Protein AF-W4L1J5-F1 (afdb_monomer)

Radius of gyration: 21.69 Å; Cα contacts (8 Å, |Δi|>4): 97; chains: 1; bounding box: 42×40×76 Å

Sequence (143 aa):
SGVDARVTHYIDAELSIGDYVLTGGEIPAMVLVDTVARMIPEVIGDAQSAEEDSLFRGLLQGPVYTRPVEFETLCVPDVLRSGNHAAVAKWRRQHALLTTWQRRPELLQAASLSVEDRAMVNEFERGEFPEVRAGSGTKGDGG

Nearest PDB structures (foldseek):
  8b1n-assembly1_A  TM=9.379E-01  e=1.992E-10  Calditerrivibrio nitroreducens DSM 19672
  5wyr-assembly1_B  TM=9.091E-01  e=1.749E-10  Pseudomonas aeruginosa UCBPP-PA14
  8byh-assembly1_A  TM=9.451E-01  e=1.238E-09  Calditerrivibrio nitroreducens DSM 19672
  8byh-assembly1_B  TM=9.322E-01  e=1.086E-09  Calditerrivibrio nitroreducens DSM 19672
  8b1n-assembly1_B  TM=9.356E-01  e=2.226E-09  Calditerrivibrio nitroreducens DSM 19672

Secondary structure (DSSP, 8-state):
----GGGGGG-S----SSSS--S-SHHHHHHHHHHHHTTSTTTSS-HHHHHTSGGGGTS-------S-SEETTEE--HHHHS--HHHHHHHHHHHHHHHHHHH-TTHHHHS---HHHHHHHHHHHTT----------------

InterPro domains:
  IPR002649 tRNA (guanine-N1-)-methyltransferase TrmD [PTHR46417] (2-126)
  IPR016009 tRNA methyltransferase TRMD/TRM10-type domain [PF01746] (2-109)
  IPR023148 tRNA (guanine-N(1)-)-methyltransferase, C-terminal domain superfamily [G3DSA:1.10.1270.20] (50-134)
  IPR029026 tRNA (guanine-N1-)-methyltransferase, N-terminal [G3DSA:3.40.1280.10] (1-49)
  IPR029028 Alpha/beta knot methyltransferases [SSF75217] (2-126)

Foldseek 3Di:
DDDDPVCCVVPPDDDDPDDDDDPDCPVVVVVVCVVVQVPDPPSDPDPVCVCPAQVNQLFAWFDDDDDDQDDPQAGDDVQVVVPPPVSVVVVRLLRRLVVCCVPPVVSVVVGPDDPVSVVSNVCVVVVNHPDPPRPGPPPDDDD

Organism: NCBI:txid1429439

Mean predicted aligned error: 8.55 Å

pLDDT: mean 84.53, std 16.72, range [34.41, 97.62]

Structure (mmCIF, N/CA/C/O backbone):
data_AF-W4L1J5-F1
#
_entry.id   AF-W4L1J5-F1
#
loop_
_atom_site.group_PDB
_atom_site.id
_atom_site.type_symbol
_atom_site.label_atom_id
_atom_site.label_alt_id
_atom_site.label_comp_id
_atom_site.label_asym_id
_atom_site.label_entity_id
_atom_site.label_seq_id
_atom_site.pdbx_PDB_ins_code
_atom_site.Cartn_x
_atom_site.Cartn_y
_atom_site.Cartn_z
_atom_site.occupancy
_atom_site.B_iso_or_equiv
_atom_site.auth_seq_id
_atom_site.auth_comp_id
_atom_site.auth_asym_id
_atom_site.auth_atom_id
_atom_site.pdbx_PDB_model_num
ATOM 1 N N . SER A 1 1 ? 17.113 9.548 -25.731 1.00 62.00 1 SER A N 1
ATOM 2 C CA . SER A 1 1 ? 17.908 8.344 -26.039 1.00 62.00 1 SER A CA 1
ATOM 3 C C . SER A 1 1 ? 16.995 7.149 -25.893 1.00 62.00 1 SER A C 1
ATOM 5 O O . SER A 1 1 ? 16.163 7.141 -24.999 1.00 62.00 1 SER A O 1
ATOM 7 N N . GLY A 1 2 ? 17.099 6.192 -26.803 1.00 75.44 2 GLY A N 1
ATOM 8 C CA . GLY A 1 2 ? 16.352 4.940 -26.770 1.00 75.44 2 GLY A CA 1
ATOM 9 C C . GLY A 1 2 ? 17.239 3.840 -27.329 1.00 75.44 2 GLY A C 1
ATOM 10 O O . GLY A 1 2 ? 18.306 4.127 -27.879 1.00 75.44 2 GLY A O 1
ATOM 11 N N . VAL A 1 3 ? 16.823 2.594 -27.163 1.00 84.50 3 VAL A N 1
ATOM 12 C CA . VAL A 1 3 ? 17.511 1.469 -27.793 1.00 84.50 3 VAL A CA 1
ATOM 13 C C . VAL A 1 3 ? 17.185 1.477 -29.290 1.00 84.50 3 VAL A C 1
ATOM 15 O O . VAL A 1 3 ? 16.112 1.918 -29.701 1.00 84.50 3 VAL A O 1
ATOM 18 N N . ASP A 1 4 ? 18.128 1.038 -30.120 1.00 92.38 4 ASP A N 1
ATOM 19 C CA . ASP A 1 4 ? 17.897 0.872 -31.554 1.00 92.38 4 ASP A CA 1
ATOM 20 C C . ASP A 1 4 ? 16.718 -0.083 -31.797 1.00 92.38 4 ASP A C 1
ATOM 22 O O . ASP A 1 4 ? 16.684 -1.183 -31.247 1.00 92.38 4 ASP A O 1
ATOM 26 N N . ALA A 1 5 ? 15.767 0.319 -32.643 1.00 90.81 5 ALA A N 1
ATOM 27 C CA . ALA A 1 5 ? 14.550 -0.450 -32.892 1.00 90.81 5 ALA A CA 1
ATOM 28 C C . ALA A 1 5 ? 14.812 -1.855 -33.466 1.00 90.81 5 ALA A C 1
ATOM 30 O O . ALA A 1 5 ? 13.961 -2.720 -33.348 1.00 90.81 5 ALA A O 1
ATOM 31 N N . ARG A 1 6 ? 15.983 -2.136 -34.049 1.00 93.38 6 ARG A N 1
ATOM 32 C CA . ARG A 1 6 ? 16.338 -3.494 -34.502 1.00 93.38 6 ARG A CA 1
ATOM 33 C C . ARG A 1 6 ? 16.593 -4.446 -33.336 1.00 93.38 6 ARG A C 1
ATOM 35 O O . ARG A 1 6 ? 16.485 -5.656 -33.510 1.00 93.38 6 ARG A O 1
ATOM 42 N N . VAL A 1 7 ? 16.936 -3.918 -32.161 1.00 90.38 7 VAL A N 1
ATOM 43 C CA . VAL A 1 7 ? 17.143 -4.723 -30.951 1.00 90.38 7 VAL A CA 1
ATOM 44 C C . VAL A 1 7 ? 15.820 -5.288 -30.439 1.00 90.38 7 VAL A C 1
ATOM 46 O O . VAL A 1 7 ? 15.834 -6.354 -29.834 1.00 90.38 7 VAL A O 1
ATOM 49 N N . THR A 1 8 ? 14.677 -4.654 -30.732 1.00 87.31 8 THR A N 1
ATOM 50 C CA . THR A 1 8 ? 13.364 -5.144 -30.273 1.00 87.31 8 THR A CA 1
ATOM 51 C C . THR A 1 8 ? 13.018 -6.519 -30.840 1.00 87.31 8 THR A C 1
ATOM 53 O O . THR A 1 8 ? 12.288 -7.266 -30.204 1.00 87.31 8 THR A O 1
ATOM 56 N N . HIS A 1 9 ? 13.621 -6.926 -31.964 1.00 92.38 9 HIS A N 1
ATOM 57 C CA . HIS A 1 9 ? 13.505 -8.293 -32.483 1.00 92.38 9 HIS A CA 1
ATOM 58 C C . HIS A 1 9 ? 14.076 -9.372 -31.548 1.00 92.38 9 HIS A C 1
ATOM 60 O O . HIS A 1 9 ? 13.770 -10.547 -31.731 1.00 92.38 9 HIS A O 1
ATOM 66 N N . TYR A 1 10 ? 14.905 -8.989 -30.574 1.00 94.25 10 TYR A N 1
ATOM 67 C CA . TYR A 1 10 ? 15.467 -9.873 -29.551 1.00 94.25 10 TYR A CA 1
ATOM 68 C C . TYR A 1 10 ? 14.798 -9.691 -28.178 1.00 94.25 10 TYR A C 1
ATOM 70 O O . TYR A 1 10 ? 15.271 -10.266 -27.202 1.00 94.25 10 TYR A O 1
ATOM 78 N N . ILE A 1 11 ? 13.754 -8.861 -28.080 1.00 92.38 11 ILE A N 1
ATOM 79 C CA . ILE A 1 11 ? 13.048 -8.561 -26.832 1.00 92.38 11 ILE A CA 1
ATOM 80 C C . ILE A 1 11 ? 11.716 -9.313 -26.824 1.00 92.38 11 ILE A C 1
ATOM 82 O O . ILE A 1 11 ? 10.885 -9.113 -27.705 1.00 92.38 11 ILE A O 1
ATOM 86 N N . ASP A 1 12 ? 11.496 -10.145 -25.805 1.00 96.12 12 ASP A N 1
ATOM 87 C CA . ASP A 1 12 ? 10.244 -10.898 -25.651 1.00 96.12 12 ASP A CA 1
ATOM 88 C C . ASP A 1 12 ? 9.091 -10.034 -25.116 1.00 96.12 12 ASP A C 1
ATOM 90 O O . ASP A 1 12 ? 7.927 -10.258 -25.450 1.00 96.12 12 ASP A O 1
ATOM 94 N N . ALA A 1 13 ? 9.403 -9.054 -24.262 1.00 93.88 13 ALA A N 1
ATOM 95 C CA . ALA A 1 13 ? 8.418 -8.182 -23.639 1.00 93.88 13 ALA A CA 1
ATOM 96 C C . ALA A 1 13 ? 8.990 -6.795 -23.330 1.00 93.88 13 ALA A C 1
ATOM 98 O O . ALA A 1 13 ? 10.133 -6.652 -22.894 1.00 93.88 13 ALA A O 1
ATOM 99 N N . GLU A 1 14 ? 8.143 -5.780 -23.483 1.00 92.88 14 GLU A N 1
ATOM 100 C CA . GLU A 1 14 ? 8.388 -4.421 -23.009 1.00 92.88 14 GLU A CA 1
ATOM 101 C C . GLU A 1 14 ? 7.482 -4.147 -21.806 1.00 92.88 14 GLU A C 1
ATOM 103 O O . GLU A 1 14 ? 6.289 -4.455 -21.827 1.00 92.88 14 GLU A O 1
ATOM 108 N N . LEU A 1 15 ? 8.049 -3.586 -20.739 1.00 94.31 15 LEU A N 1
ATOM 109 C CA . LEU A 1 15 ? 7.350 -3.351 -19.478 1.00 94.31 15 LEU A CA 1
ATOM 110 C C . LEU A 1 15 ? 7.468 -1.879 -19.085 1.00 94.31 15 LEU A C 1
ATOM 112 O O . LEU A 1 15 ? 8.563 -1.316 -19.076 1.00 94.31 15 LEU A O 1
ATOM 116 N N . SER A 1 16 ? 6.340 -1.279 -18.708 1.00 95.88 16 SER A N 1
ATOM 117 C CA . SER A 1 16 ? 6.297 0.021 -18.038 1.00 95.88 16 SER A CA 1
ATOM 118 C C . SER A 1 16 ? 5.935 -0.169 -16.567 1.00 95.88 16 SER A C 1
ATOM 120 O O . SER A 1 16 ? 5.073 -0.982 -16.238 1.00 95.88 16 SER A O 1
ATOM 122 N N . ILE A 1 17 ? 6.572 0.604 -15.687 1.00 96.50 17 ILE A N 1
ATOM 123 C CA . ILE A 1 17 ? 6.242 0.661 -14.253 1.00 96.50 17 ILE A CA 1
ATOM 124 C C . ILE A 1 17 ? 5.314 1.842 -13.904 1.00 96.50 17 ILE A C 1
ATOM 126 O O . ILE A 1 17 ? 5.023 2.077 -12.730 1.00 96.50 17 ILE A O 1
ATOM 130 N N . GLY A 1 18 ? 4.855 2.599 -14.908 1.00 96.38 18 GLY A N 1
ATOM 131 C CA . GLY A 1 18 ? 3.847 3.649 -14.758 1.00 96.38 18 GLY A CA 1
ATOM 132 C C . GLY A 1 18 ? 3.919 4.747 -15.822 1.00 96.38 18 GLY A C 1
ATOM 133 O O . GLY A 1 18 ? 4.834 4.791 -16.642 1.00 96.38 18 GLY A O 1
ATOM 134 N N . ASP A 1 19 ? 2.943 5.654 -15.786 1.00 96.44 19 ASP A N 1
ATOM 135 C CA . ASP A 1 19 ? 2.761 6.715 -16.785 1.00 96.44 19 ASP A CA 1
ATOM 136 C C . ASP A 1 19 ? 3.640 7.944 -16.490 1.00 96.44 19 ASP A C 1
ATOM 138 O O . ASP A 1 19 ? 3.162 9.033 -16.167 1.00 96.44 19 ASP A O 1
ATOM 142 N N . TYR A 1 20 ? 4.957 7.757 -16.555 1.00 96.50 20 TYR A N 1
ATOM 143 C CA . TYR A 1 20 ? 5.965 8.802 -16.361 1.00 96.50 20 TYR A CA 1
ATOM 144 C C . TYR A 1 20 ? 7.275 8.449 -17.080 1.00 96.50 20 TYR A C 1
ATOM 146 O O . TYR A 1 20 ? 7.498 7.312 -17.489 1.00 96.50 20 TYR A O 1
ATOM 154 N N . VAL A 1 21 ? 8.162 9.435 -17.244 1.00 95.44 21 VAL A N 1
ATOM 155 C CA . VAL A 1 21 ? 9.447 9.271 -17.946 1.00 95.44 21 VAL A CA 1
ATOM 156 C C . VAL A 1 21 ? 10.601 9.297 -16.948 1.00 95.44 21 VAL A C 1
ATOM 158 O O . VAL A 1 21 ? 10.687 10.204 -16.120 1.00 95.44 21 VAL A O 1
ATOM 161 N N . LEU A 1 22 ? 11.510 8.327 -17.056 1.00 95.56 22 LEU A N 1
ATOM 162 C CA . LEU A 1 22 ? 12.751 8.257 -16.281 1.00 95.56 22 LEU A CA 1
ATOM 163 C C . LEU A 1 22 ? 13.974 8.486 -17.174 1.00 95.56 22 LEU A C 1
ATOM 165 O O . LEU A 1 22 ? 13.904 8.398 -18.398 1.00 95.56 22 LEU A O 1
ATOM 169 N N . THR A 1 23 ? 15.118 8.769 -16.550 1.00 94.88 23 THR A N 1
ATOM 170 C CA . THR A 1 23 ? 16.390 9.000 -17.252 1.00 94.88 23 THR A CA 1
ATOM 171 C C . THR A 1 23 ? 17.003 7.728 -17.844 1.00 94.88 23 THR A C 1
ATOM 173 O O . THR A 1 23 ? 17.842 7.829 -18.737 1.00 94.88 23 THR A O 1
ATOM 176 N N . GLY A 1 24 ? 16.609 6.552 -17.348 1.00 94.69 24 GLY A N 1
ATOM 177 C CA . GLY A 1 24 ? 17.165 5.250 -17.716 1.00 94.69 24 GLY A CA 1
ATOM 178 C C . GLY A 1 24 ? 16.322 4.082 -17.192 1.00 94.69 24 GLY A C 1
ATOM 179 O O . GLY A 1 24 ? 15.325 4.285 -16.493 1.00 94.69 24 GLY A O 1
ATOM 180 N N . GLY A 1 25 ? 16.707 2.860 -17.570 1.00 94.00 25 GLY A N 1
ATOM 181 C CA . GLY A 1 25 ? 15.981 1.617 -17.267 1.00 94.00 25 GLY A CA 1
ATOM 182 C C . GLY A 1 25 ? 16.383 0.937 -15.954 1.00 94.00 25 GLY A C 1
ATOM 183 O O . GLY A 1 25 ? 15.775 -0.059 -15.571 1.00 94.00 25 GLY A O 1
ATOM 184 N N . GLU A 1 26 ? 17.375 1.467 -15.241 1.00 96.50 26 GLU A N 1
ATOM 185 C CA . GLU A 1 26 ? 17.947 0.852 -14.042 1.00 96.50 26 GLU A CA 1
ATOM 186 C C . GLU A 1 26 ? 16.941 0.805 -12.884 1.00 96.50 26 GLU A C 1
ATOM 188 O O . GLU A 1 26 ? 16.799 -0.224 -12.227 1.00 96.50 26 GLU A O 1
ATOM 193 N N . ILE A 1 27 ? 16.199 1.894 -12.651 1.00 97.62 27 ILE A N 1
ATOM 194 C CA . ILE A 1 27 ? 15.168 1.949 -11.601 1.00 97.62 27 ILE A CA 1
ATOM 195 C C . ILE A 1 27 ? 14.011 0.976 -11.906 1.00 97.62 27 ILE A C 1
ATOM 197 O O . ILE A 1 27 ? 13.708 0.163 -11.033 1.00 97.62 27 ILE A O 1
ATOM 201 N N . PRO A 1 28 ? 13.398 0.972 -13.112 1.00 96.69 28 PRO A N 1
ATOM 202 C CA . PRO A 1 28 ? 12.404 -0.037 -13.482 1.00 96.69 28 PRO A CA 1
ATOM 203 C C . PRO A 1 28 ? 12.889 -1.477 -13.328 1.00 96.69 28 PRO A C 1
ATOM 205 O O . PRO A 1 28 ? 12.150 -2.312 -12.808 1.00 96.69 28 PRO A O 1
ATOM 208 N N . ALA A 1 29 ? 14.134 -1.766 -13.718 1.00 96.69 29 ALA A N 1
ATOM 209 C CA . ALA A 1 29 ? 14.713 -3.094 -13.556 1.00 96.69 29 ALA A CA 1
ATOM 210 C C . ALA A 1 29 ? 14.822 -3.492 -12.075 1.00 96.69 29 ALA A C 1
ATOM 212 O O . ALA A 1 29 ? 14.443 -4.605 -11.718 1.00 96.69 29 ALA A O 1
ATOM 213 N N . MET A 1 30 ? 15.270 -2.588 -11.195 1.00 97.56 30 MET A N 1
ATOM 214 C CA . MET A 1 30 ? 15.327 -2.853 -9.751 1.00 97.56 30 MET A CA 1
ATOM 215 C C . MET A 1 30 ? 13.939 -3.061 -9.136 1.00 97.56 30 MET A C 1
ATOM 217 O O . MET A 1 30 ? 13.780 -3.959 -8.313 1.00 97.56 30 MET A O 1
ATOM 221 N N . VAL A 1 31 ? 12.933 -2.282 -9.551 1.00 97.00 31 VAL A N 1
ATOM 222 C CA . VAL A 1 31 ? 11.538 -2.468 -9.109 1.00 97.00 31 VAL A CA 1
ATOM 223 C C . VAL A 1 31 ? 11.031 -3.854 -9.511 1.00 97.00 31 VAL A C 1
ATOM 225 O O . VAL A 1 31 ? 10.470 -4.571 -8.682 1.00 97.00 31 VAL A O 1
ATOM 228 N N . LEU A 1 32 ? 11.270 -4.268 -10.759 1.00 95.75 32 LEU A N 1
ATOM 229 C CA . LEU A 1 32 ? 10.875 -5.591 -11.240 1.00 95.75 32 LEU A CA 1
ATOM 230 C C . LEU A 1 32 ? 11.584 -6.710 -10.464 1.00 95.75 32 LEU A C 1
ATOM 232 O O . LEU A 1 32 ? 10.941 -7.661 -10.033 1.00 95.75 32 LEU A O 1
ATOM 236 N N . VAL A 1 33 ? 12.895 -6.585 -10.242 1.00 95.44 33 VAL A N 1
ATOM 237 C CA . VAL A 1 33 ? 13.665 -7.572 -9.473 1.00 95.44 33 VAL A CA 1
ATOM 238 C C . VAL A 1 33 ? 13.159 -7.679 -8.033 1.00 95.44 33 VAL A C 1
ATOM 240 O O . VAL A 1 33 ? 12.929 -8.796 -7.585 1.00 95.44 33 VAL A O 1
ATOM 243 N N . ASP A 1 34 ? 12.940 -6.568 -7.320 1.00 92.38 34 ASP A N 1
ATOM 244 C CA . ASP A 1 34 ? 12.430 -6.591 -5.936 1.00 92.38 34 ASP A CA 1
ATOM 245 C C . ASP A 1 34 ? 11.046 -7.253 -5.861 1.00 92.38 34 ASP A C 1
ATOM 247 O O . ASP A 1 34 ? 10.834 -8.178 -5.080 1.00 92.38 34 ASP A O 1
ATOM 251 N N . THR A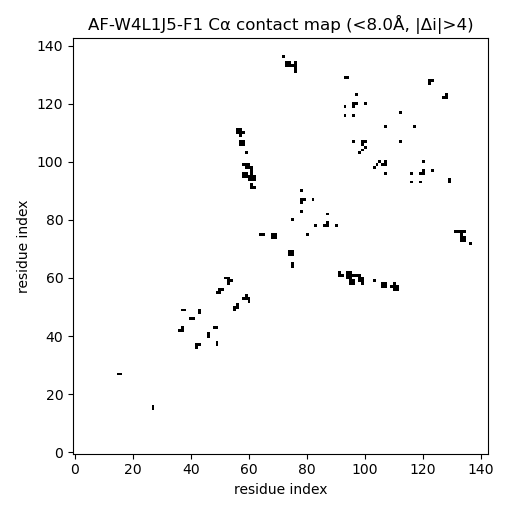 1 35 ? 10.122 -6.839 -6.731 1.00 90.00 35 THR A N 1
ATOM 252 C CA . THR A 1 35 ? 8.740 -7.349 -6.745 1.00 90.00 35 THR A CA 1
ATOM 253 C C . THR A 1 35 ? 8.646 -8.834 -7.093 1.00 90.00 35 THR A C 1
ATOM 255 O O . THR A 1 35 ? 7.858 -9.546 -6.474 1.00 90.00 35 THR A O 1
ATOM 258 N N . VAL A 1 36 ? 9.464 -9.328 -8.026 1.00 90.25 36 VAL A N 1
ATOM 259 C CA . VAL A 1 36 ? 9.498 -10.755 -8.391 1.00 90.25 36 VAL A CA 1
ATOM 260 C C . VAL A 1 36 ? 10.257 -11.582 -7.354 1.00 90.25 36 VAL A C 1
ATOM 262 O O . VAL A 1 36 ? 9.792 -12.658 -6.980 1.00 90.25 36 VAL A O 1
ATOM 265 N N . ALA A 1 37 ? 11.397 -11.099 -6.847 1.00 91.06 37 ALA A N 1
ATOM 266 C CA . ALA A 1 37 ? 12.192 -11.829 -5.855 1.00 91.06 37 ALA A CA 1
ATOM 267 C C . ALA A 1 37 ? 11.401 -12.091 -4.566 1.00 91.06 37 ALA A C 1
ATOM 269 O O . ALA A 1 37 ? 11.514 -13.164 -3.981 1.00 91.06 37 ALA A O 1
ATOM 270 N N . ARG A 1 38 ? 10.538 -11.149 -4.172 1.00 85.69 38 ARG A N 1
ATOM 271 C CA . ARG A 1 38 ? 9.587 -11.278 -3.058 1.00 85.69 38 ARG A CA 1
ATOM 272 C C . ARG A 1 38 ? 8.647 -12.481 -3.156 1.00 85.69 38 ARG A C 1
ATOM 274 O O . ARG A 1 38 ? 8.196 -12.976 -2.129 1.00 85.69 38 ARG A O 1
ATOM 281 N N . MET A 1 39 ? 8.343 -12.942 -4.368 1.00 82.25 39 MET A N 1
ATOM 282 C CA . MET A 1 39 ? 7.465 -14.094 -4.596 1.00 82.25 39 MET A CA 1
ATOM 283 C C . MET A 1 39 ? 8.191 -15.436 -4.443 1.00 82.25 39 MET A C 1
ATOM 285 O O . MET A 1 39 ? 7.552 -16.488 -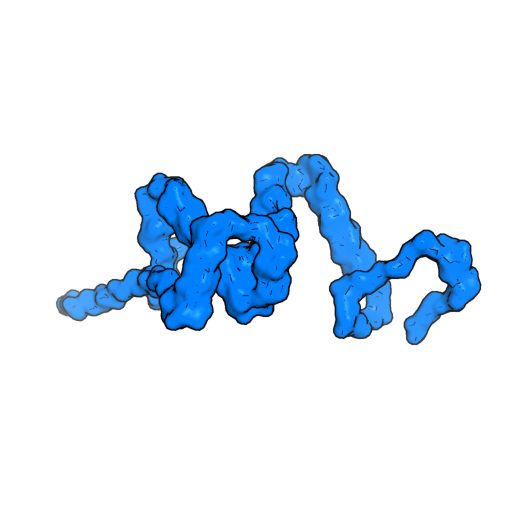4.468 1.00 82.25 39 MET A O 1
ATOM 289 N N . ILE A 1 40 ? 9.519 -15.424 -4.311 1.00 85.00 40 ILE A N 1
ATOM 290 C CA . ILE A 1 40 ? 10.314 -16.630 -4.101 1.00 85.00 40 ILE A CA 1
ATOM 291 C C . ILE A 1 40 ? 10.206 -17.016 -2.616 1.00 85.00 40 ILE A C 1
ATOM 293 O O . ILE A 1 40 ? 10.462 -16.170 -1.753 1.00 85.00 40 ILE A O 1
ATOM 297 N N . PRO A 1 41 ? 9.847 -18.275 -2.293 1.00 80.69 41 PRO A N 1
ATOM 298 C CA . PRO A 1 41 ? 9.805 -18.746 -0.913 1.00 80.69 41 PRO A CA 1
ATOM 299 C C . PRO A 1 41 ? 11.097 -18.422 -0.152 1.00 80.69 41 PRO A C 1
ATOM 301 O O . PRO A 1 41 ? 12.183 -18.477 -0.723 1.00 80.69 41 PRO A O 1
ATOM 304 N N . GLU A 1 42 ? 10.965 -18.101 1.137 1.00 79.94 42 GLU A N 1
ATOM 305 C CA . GLU A 1 42 ? 12.070 -17.797 2.068 1.00 79.94 42 GLU A CA 1
ATOM 306 C C . GLU A 1 42 ? 12.812 -16.466 1.836 1.00 79.94 42 GLU A C 1
ATOM 308 O O . GLU A 1 42 ? 13.595 -16.057 2.693 1.00 79.94 42 GLU A O 1
ATOM 313 N N . VAL A 1 43 ? 12.546 -15.736 0.744 1.00 83.06 43 VAL A N 1
ATOM 314 C CA . VAL A 1 43 ? 13.150 -14.406 0.518 1.00 83.06 43 VAL A CA 1
ATOM 315 C C . VAL A 1 43 ? 12.577 -13.359 1.472 1.00 83.06 43 VAL A C 1
ATOM 317 O O . VAL A 1 43 ? 13.308 -12.513 1.989 1.00 83.06 43 VAL A O 1
ATOM 320 N N . ILE A 1 44 ? 11.275 -13.432 1.747 1.00 72.06 44 ILE A N 1
ATOM 321 C CA . ILE A 1 44 ? 10.632 -12.665 2.813 1.00 72.06 44 ILE A CA 1
ATOM 322 C C . ILE A 1 44 ? 10.255 -13.665 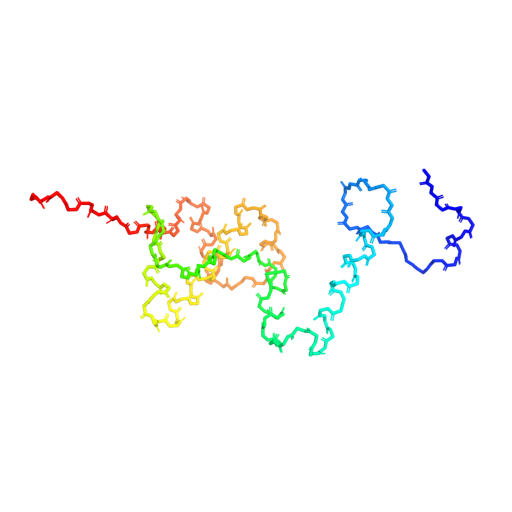3.898 1.00 72.06 44 ILE A C 1
ATOM 324 O O . ILE A 1 44 ? 9.511 -14.603 3.629 1.00 72.06 44 ILE A O 1
ATOM 328 N N . GLY A 1 45 ? 10.813 -13.491 5.099 1.00 66.81 45 GLY A N 1
ATOM 329 C CA . GLY A 1 45 ? 10.792 -14.517 6.145 1.00 66.81 45 GLY A CA 1
ATOM 330 C C . GLY A 1 45 ? 9.413 -15.128 6.413 1.00 66.81 45 GLY A C 1
ATOM 331 O O . GLY A 1 45 ? 9.250 -16.337 6.284 1.00 66.81 45 GLY A O 1
ATOM 332 N N . ASP A 1 46 ? 8.424 -14.312 6.782 1.00 60.16 46 ASP A N 1
ATOM 333 C CA . ASP A 1 46 ? 7.074 -14.803 7.066 1.00 60.16 46 ASP A CA 1
ATOM 334 C C . ASP A 1 46 ? 6.195 -14.765 5.809 1.00 60.16 46 ASP A C 1
ATOM 336 O O . ASP A 1 46 ? 5.800 -13.695 5.342 1.00 60.16 46 ASP A O 1
ATOM 340 N N . ALA A 1 47 ? 5.861 -15.945 5.284 1.00 54.28 47 ALA A N 1
ATOM 341 C CA . ALA A 1 47 ? 4.994 -16.112 4.119 1.00 54.28 47 ALA A CA 1
ATOM 342 C C . ALA A 1 47 ? 3.612 -15.451 4.299 1.00 54.28 47 ALA A C 1
ATOM 344 O O . ALA A 1 47 ? 3.030 -14.989 3.317 1.00 54.28 47 ALA A O 1
ATOM 345 N N . GLN A 1 48 ? 3.111 -15.321 5.538 1.00 53.56 48 GLN A N 1
ATOM 346 C CA . GLN A 1 48 ? 1.845 -14.624 5.800 1.00 53.56 48 GLN A CA 1
ATOM 347 C C . GLN A 1 48 ? 1.928 -13.128 5.477 1.00 53.56 48 GLN A C 1
ATOM 349 O O . GLN A 1 48 ? 0.947 -12.546 5.021 1.00 53.56 48 GLN A O 1
ATOM 354 N N . SER A 1 49 ? 3.104 -12.509 5.621 1.00 56.75 49 SER A N 1
ATOM 355 C CA . SER A 1 49 ? 3.293 -11.085 5.318 1.00 56.75 49 SER A CA 1
ATOM 356 C C . SER A 1 49 ? 3.153 -10.770 3.824 1.00 56.75 49 SER A C 1
ATOM 358 O O . SER A 1 49 ? 2.745 -9.666 3.476 1.00 56.75 49 SER A O 1
ATOM 360 N N . ALA A 1 50 ? 3.457 -11.728 2.941 1.00 53.81 50 ALA A N 1
ATOM 361 C CA . ALA A 1 50 ? 3.293 -11.564 1.495 1.00 53.81 50 ALA A CA 1
ATOM 362 C C . ALA A 1 50 ? 1.823 -11.718 1.046 1.00 53.81 50 ALA A C 1
ATOM 364 O O . ALA A 1 50 ? 1.371 -11.003 0.155 1.00 53.81 50 ALA A O 1
ATOM 365 N N . GLU A 1 51 ? 1.054 -12.611 1.683 1.00 54.47 51 GLU A N 1
ATOM 366 C CA . GLU A 1 51 ? -0.374 -12.842 1.380 1.00 54.47 51 GLU A CA 1
ATOM 367 C C . GLU A 1 51 ? -1.324 -11.819 2.034 1.00 54.47 51 GLU A C 1
ATOM 369 O O . GLU A 1 51 ? -2.477 -11.640 1.612 1.00 54.47 51 GLU A O 1
ATOM 374 N N . GLU A 1 52 ? -0.867 -11.157 3.097 1.00 55.00 52 GLU A N 1
ATO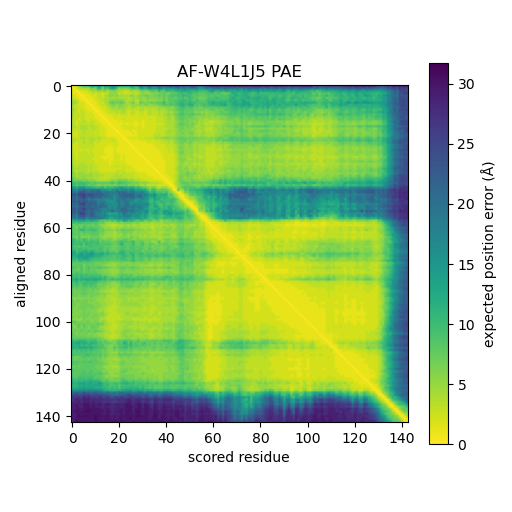M 375 C CA . GLU A 1 52 ? -1.554 -10.031 3.736 1.00 55.00 52 GLU A CA 1
ATOM 376 C C . GLU A 1 52 ? -1.211 -8.679 3.096 1.00 55.00 52 GLU A C 1
ATOM 378 O O . GLU A 1 52 ? -1.782 -7.656 3.489 1.00 55.00 52 GLU A O 1
ATOM 383 N N . ASP A 1 53 ? -0.326 -8.662 2.094 1.00 60.84 53 ASP A N 1
ATOM 384 C CA . ASP A 1 53 ? 0.073 -7.431 1.433 1.00 60.84 53 ASP A CA 1
ATOM 385 C C . ASP A 1 53 ? -1.101 -6.833 0.642 1.00 60.84 53 ASP A C 1
ATOM 387 O O . ASP A 1 53 ? -1.861 -7.512 -0.056 1.00 60.84 53 ASP A O 1
ATOM 391 N N . SER A 1 54 ? -1.273 -5.526 0.797 1.00 56.62 54 SER A N 1
ATOM 392 C CA . SER A 1 54 ? -2.476 -4.777 0.417 1.00 56.62 54 SER A CA 1
ATOM 393 C C . SER A 1 54 ? -2.970 -5.048 -1.013 1.00 56.62 54 SER A C 1
ATOM 395 O O . SER A 1 54 ? -4.150 -5.313 -1.263 1.00 56.62 54 SER A O 1
ATOM 397 N N . LEU A 1 55 ? -2.057 -5.094 -1.978 1.00 60.16 55 LEU A N 1
ATOM 398 C CA . LEU A 1 55 ? -2.419 -5.305 -3.379 1.00 60.16 55 LEU A CA 1
ATOM 399 C C . LEU A 1 55 ? -2.799 -6.755 -3.707 1.00 60.16 55 LEU A C 1
ATOM 401 O O . LEU A 1 55 ? -3.530 -6.972 -4.671 1.00 60.16 55 LEU A O 1
ATOM 405 N N . PHE A 1 56 ? -2.404 -7.734 -2.888 1.00 59.75 56 PHE A N 1
ATOM 406 C CA . PHE A 1 56 ? -2.738 -9.144 -3.108 1.00 59.75 56 PHE A CA 1
ATOM 407 C C . PHE A 1 56 ? -4.235 -9.426 -2.906 1.00 59.75 56 PHE A C 1
ATOM 409 O O . PHE A 1 56 ? -4.803 -10.320 -3.529 1.00 59.75 56 PHE A O 1
ATOM 416 N N . ARG A 1 57 ? -4.906 -8.622 -2.067 1.00 65.00 57 ARG A N 1
ATOM 417 C CA . ARG A 1 57 ? -6.353 -8.721 -1.790 1.00 65.00 57 ARG A CA 1
ATOM 418 C C . ARG A 1 57 ? -7.188 -7.622 -2.451 1.00 65.00 57 ARG A C 1
ATOM 420 O O . ARG A 1 57 ? -8.383 -7.518 -2.171 1.00 65.00 57 ARG A O 1
ATOM 427 N N . GLY A 1 58 ? -6.569 -6.801 -3.300 1.00 84.12 58 GLY A N 1
ATOM 428 C CA . GLY A 1 58 ? -7.235 -5.714 -4.020 1.00 84.12 58 GLY A CA 1
ATOM 429 C C . GLY A 1 58 ? -7.687 -4.540 -3.144 1.00 84.12 58 GLY A C 1
ATOM 430 O O . GLY A 1 58 ? -8.519 -3.759 -3.590 1.00 84.12 58 GLY A O 1
ATOM 431 N N . LEU A 1 59 ? -7.173 -4.399 -1.916 1.00 90.31 59 LEU A N 1
ATOM 432 C CA . LEU A 1 59 ? -7.514 -3.300 -1.004 1.00 90.31 59 LEU A CA 1
ATOM 433 C C . LEU A 1 59 ? -6.252 -2.659 -0.434 1.00 90.31 59 LEU A C 1
ATOM 435 O O . LEU A 1 59 ? -5.352 -3.345 0.029 1.00 90.31 59 LEU A O 1
ATOM 439 N N . LEU A 1 60 ? -6.212 -1.335 -0.356 1.00 91.44 60 LEU A N 1
ATOM 440 C CA . LEU A 1 60 ? -5.126 -0.644 0.332 1.00 91.44 60 LEU A CA 1
ATOM 441 C C . LEU A 1 60 ? -5.073 -1.027 1.817 1.00 91.44 60 LEU A C 1
ATOM 443 O O . LEU A 1 60 ? -6.106 -1.216 2.463 1.00 91.44 60 LEU A O 1
ATOM 447 N N . GLN A 1 61 ? -3.862 -1.092 2.373 1.00 88.38 61 GLN A N 1
ATOM 448 C CA . GLN A 1 61 ? -3.682 -1.314 3.803 1.00 88.38 61 GLN A CA 1
ATOM 449 C C . GLN A 1 61 ? -4.278 -0.142 4.590 1.00 88.38 61 GLN A C 1
ATOM 451 O O . GLN A 1 61 ? -4.118 1.023 4.219 1.00 88.38 61 GLN A O 1
ATOM 456 N N . GLY A 1 62 ? -4.956 -0.458 5.695 1.00 88.38 62 GLY A N 1
ATOM 457 C CA . GLY A 1 62 ? -5.357 0.542 6.681 1.00 88.38 62 GLY A CA 1
ATOM 458 C C . GLY A 1 62 ? -4.160 1.102 7.472 1.00 88.38 62 GLY A C 1
ATOM 459 O O . GLY A 1 62 ? -3.016 0.699 7.254 1.00 88.38 62 GLY A O 1
ATOM 460 N N . PRO A 1 63 ? -4.404 2.016 8.425 1.00 91.12 63 PRO A N 1
ATOM 461 C CA . PRO A 1 63 ? -3.344 2.595 9.232 1.00 91.12 63 PRO A CA 1
ATOM 462 C C . PRO A 1 63 ? -2.704 1.552 10.156 1.00 91.12 63 PRO A C 1
ATOM 464 O O . PRO A 1 63 ? -3.382 0.708 10.748 1.00 91.12 63 PRO A O 1
ATOM 467 N N . VAL A 1 64 ? -1.382 1.647 10.290 1.00 91.06 64 VAL A N 1
ATOM 468 C CA . VAL A 1 64 ? -0.558 0.789 11.145 1.00 91.06 64 VAL A CA 1
ATOM 469 C C . VAL A 1 64 ? -0.007 1.623 12.294 1.00 91.06 64 VAL A C 1
ATOM 471 O O . VAL A 1 64 ? 0.443 2.749 12.098 1.00 91.06 64 VAL A O 1
ATOM 474 N N . TYR A 1 65 ? -0.036 1.051 13.494 1.00 91.75 65 TYR A N 1
ATOM 475 C CA . TYR A 1 65 ? 0.427 1.691 14.718 1.00 91.75 65 TYR A CA 1
ATOM 476 C C . TYR A 1 65 ? 1.527 0.852 15.362 1.00 91.75 65 TYR A C 1
ATOM 478 O O . TYR A 1 65 ? 1.495 -0.378 15.318 1.00 91.75 65 TYR A O 1
ATOM 486 N N . THR A 1 66 ? 2.487 1.525 15.988 1.00 92.56 66 THR A N 1
ATOM 487 C CA . THR A 1 66 ? 3.571 0.905 16.756 1.00 92.56 66 THR A CA 1
ATOM 488 C C . THR A 1 66 ? 3.781 1.670 18.060 1.00 92.56 66 THR A C 1
ATOM 490 O O . THR A 1 66 ? 3.093 2.651 18.327 1.00 92.56 66 THR A O 1
ATOM 493 N N . ARG A 1 67 ? 4.700 1.201 18.905 1.00 92.19 67 ARG A N 1
ATOM 494 C CA . ARG A 1 67 ? 5.055 1.878 20.158 1.00 92.19 67 ARG A CA 1
ATOM 495 C C . ARG A 1 67 ? 5.750 3.223 19.871 1.00 92.19 67 ARG A C 1
ATOM 497 O O . ARG A 1 67 ? 6.532 3.277 18.922 1.00 92.19 67 ARG A O 1
ATOM 504 N N . PRO A 1 68 ? 5.572 4.250 20.726 1.00 94.44 68 PRO A N 1
ATOM 505 C CA . PRO A 1 68 ? 4.771 4.276 21.958 1.00 94.44 68 PRO A CA 1
ATOM 506 C C . PRO A 1 68 ? 3.259 4.410 21.704 1.00 94.44 68 PRO A C 1
ATOM 508 O O . PRO A 1 68 ? 2.825 4.777 20.623 1.00 94.44 68 PRO A O 1
ATOM 511 N N . VAL A 1 69 ? 2.452 4.086 22.719 1.00 92.56 69 VAL A N 1
ATOM 512 C CA . VAL A 1 69 ? 0.976 4.133 22.647 1.00 92.56 69 VAL A CA 1
ATOM 513 C C . VAL A 1 69 ? 0.437 5.556 22.483 1.00 92.56 69 VAL A C 1
ATOM 515 O O . VAL A 1 69 ? -0.571 5.756 21.809 1.00 92.56 69 VAL A O 1
ATOM 518 N N . GLU A 1 70 ? 1.097 6.519 23.114 1.00 94.31 70 GLU A N 1
ATOM 519 C CA . GLU A 1 70 ? 0.794 7.940 23.004 1.00 94.31 70 GLU A CA 1
ATOM 520 C C . GLU A 1 70 ? 2.021 8.620 22.409 1.00 94.31 70 GLU A C 1
ATOM 522 O O . GLU A 1 70 ? 3.147 8.416 22.876 1.00 94.31 70 GLU A O 1
ATOM 527 N N . PHE A 1 71 ? 1.803 9.390 21.353 1.00 92.50 71 PHE A N 1
ATOM 528 C CA . PHE A 1 71 ? 2.826 10.175 20.688 1.00 92.50 71 PHE A CA 1
ATOM 529 C C . PHE A 1 71 ? 2.260 11.571 20.432 1.00 92.50 71 PHE A C 1
ATOM 531 O O . PHE A 1 71 ? 1.343 11.743 19.632 1.00 92.50 71 PHE A O 1
ATOM 538 N N . GLU A 1 72 ? 2.787 12.564 21.151 1.00 92.44 72 GLU A N 1
ATOM 539 C CA . GLU A 1 72 ? 2.259 13.934 21.177 1.00 92.44 72 GLU A CA 1
ATOM 540 C C . GLU A 1 72 ? 0.771 13.982 21.573 1.00 92.44 72 GLU A C 1
ATOM 542 O O . GLU A 1 72 ? 0.427 13.658 22.707 1.00 92.44 72 GLU A O 1
ATOM 547 N N . THR A 1 73 ? -0.111 14.404 20.665 1.00 90.56 73 THR A N 1
ATOM 548 C CA . THR A 1 73 ? -1.569 14.455 20.860 1.00 90.56 73 THR A CA 1
ATOM 549 C C . THR A 1 73 ? -2.293 13.267 20.218 1.00 90.56 73 THR A C 1
ATOM 551 O O . THR A 1 73 ? -3.524 13.250 20.166 1.00 90.56 73 THR A O 1
ATOM 554 N N . LEU A 1 74 ? -1.545 12.283 19.707 1.00 90.75 74 LEU A N 1
ATOM 555 C CA . LEU A 1 74 ? -2.067 11.112 19.009 1.00 90.75 74 LEU A CA 1
ATOM 556 C C . LEU A 1 74 ? -1.968 9.866 19.891 1.00 90.75 74 LEU A C 1
ATOM 558 O O . LEU A 1 74 ? -0.929 9.587 20.489 1.00 90.75 74 LEU A O 1
ATOM 562 N N . CYS A 1 75 ? -3.038 9.073 19.906 1.00 90.75 75 CYS A N 1
ATOM 563 C CA . CYS A 1 75 ? -3.115 7.824 20.659 1.00 90.75 75 CYS A CA 1
ATOM 564 C C . CYS A 1 75 ? -3.431 6.650 19.733 1.00 90.75 75 CYS A C 1
ATOM 566 O O . CYS A 1 75 ? -4.235 6.772 18.804 1.00 90.75 75 CYS A O 1
ATOM 568 N N . VAL A 1 76 ? -2.837 5.491 20.018 1.00 93.44 76 VAL A N 1
ATOM 569 C CA . VAL A 1 76 ? -3.212 4.228 19.373 1.00 93.44 76 VAL A CA 1
ATOM 570 C C . VAL A 1 76 ? -4.668 3.891 19.733 1.00 93.44 76 VAL A C 1
ATOM 572 O O . VAL A 1 76 ? -4.979 3.851 20.926 1.00 93.44 76 VAL A O 1
ATOM 575 N N . PRO A 1 77 ? -5.541 3.595 18.747 1.00 93.50 77 PRO A N 1
ATOM 576 C CA . PRO A 1 77 ? -6.934 3.228 18.994 1.00 93.50 77 PRO A CA 1
ATOM 577 C C . PRO A 1 77 ? -7.092 2.113 20.036 1.00 93.50 77 PRO A C 1
ATOM 579 O O . PRO A 1 77 ? -6.432 1.075 19.949 1.00 93.50 77 PRO A O 1
ATOM 582 N N . ASP A 1 78 ? -8.024 2.282 20.977 1.00 92.56 78 ASP A N 1
ATOM 583 C CA . ASP A 1 78 ? -8.238 1.333 22.082 1.00 92.56 78 ASP A CA 1
ATOM 584 C C . ASP A 1 78 ? -8.542 -0.089 21.598 1.00 92.56 78 ASP A C 1
ATOM 586 O O . ASP A 1 78 ? -8.082 -1.069 22.183 1.00 92.56 78 ASP A O 1
ATOM 590 N N . VAL A 1 79 ? -9.254 -0.222 20.474 1.00 93.88 79 VAL A N 1
ATOM 591 C CA . VAL A 1 79 ? -9.540 -1.522 19.852 1.00 93.88 79 VAL A CA 1
ATOM 592 C C . VAL A 1 79 ? -8.263 -2.293 19.513 1.00 93.88 79 VAL A C 1
ATOM 594 O O . VAL A 1 79 ? -8.210 -3.496 19.760 1.00 93.88 79 VAL A O 1
ATOM 597 N N . LEU A 1 80 ? -7.203 -1.610 19.062 1.00 92.69 80 LEU A N 1
ATOM 598 C CA . LEU A 1 80 ? -5.900 -2.215 18.761 1.00 92.69 80 LEU A CA 1
ATOM 599 C C . LEU A 1 80 ? -5.139 -2.650 20.017 1.00 92.69 80 LEU A C 1
ATOM 601 O O . LEU A 1 80 ? -4.195 -3.431 19.924 1.00 92.69 80 LEU A O 1
ATOM 605 N N . ARG A 1 81 ? -5.563 -2.172 21.189 1.00 91.69 81 ARG A N 1
ATOM 606 C CA . ARG A 1 81 ? -4.987 -2.482 22.503 1.00 91.69 81 ARG A CA 1
ATOM 607 C C . ARG A 1 81 ? -5.858 -3.429 23.331 1.00 91.69 81 ARG A C 1
ATOM 609 O O . ARG A 1 81 ? -5.439 -3.858 24.399 1.00 91.69 81 ARG A O 1
ATOM 616 N N . SER A 1 82 ? -7.054 -3.761 22.847 1.00 91.12 82 SER A N 1
ATOM 617 C CA . SER A 1 82 ? -8.069 -4.511 23.596 1.00 91.12 82 SER A CA 1
ATOM 618 C C . SER A 1 82 ? -7.754 -5.999 23.791 1.00 91.12 82 SER A C 1
ATOM 620 O O . SER A 1 82 ? -8.421 -6.663 24.580 1.00 91.12 82 SER A O 1
ATOM 622 N N . GLY A 1 83 ? -6.803 -6.555 23.030 1.00 91.25 83 GLY A N 1
ATOM 623 C CA . GLY A 1 83 ? -6.561 -8.003 22.960 1.00 91.25 83 GLY A CA 1
ATOM 624 C C . GLY A 1 83 ? -7.677 -8.794 22.257 1.00 91.25 83 GLY A C 1
ATOM 625 O O . GLY A 1 83 ? -7.553 -10.002 22.071 1.00 91.25 83 GLY A O 1
ATOM 626 N N . ASN A 1 84 ? -8.760 -8.140 21.822 1.00 94.75 84 ASN A N 1
ATOM 627 C CA . ASN A 1 84 ? -9.847 -8.784 21.099 1.00 94.75 84 ASN A CA 1
ATOM 628 C C . ASN A 1 84 ? -9.484 -8.924 19.615 1.00 94.75 84 ASN A C 1
ATOM 630 O O . ASN A 1 84 ? -9.701 -8.013 18.814 1.00 94.75 84 ASN A O 1
ATOM 634 N N . HIS A 1 85 ? -8.952 -10.088 19.243 1.00 93.94 85 HIS A N 1
ATOM 635 C CA . HIS A 1 85 ? -8.527 -10.379 17.872 1.00 93.94 85 HIS A CA 1
ATOM 636 C C . HIS A 1 85 ? -9.637 -10.176 16.828 1.00 93.94 85 HIS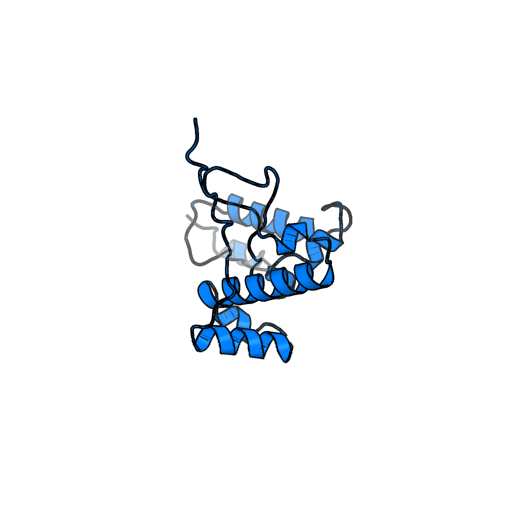 A C 1
ATOM 638 O O . HIS A 1 85 ? -9.360 -9.651 15.751 1.00 93.94 85 HIS A O 1
ATOM 644 N N . ALA A 1 86 ? -10.890 -10.522 17.143 1.00 94.19 86 ALA A N 1
ATOM 645 C CA . ALA A 1 86 ? -12.015 -10.340 16.224 1.00 94.19 86 ALA A CA 1
ATOM 646 C C . ALA A 1 86 ? -12.336 -8.852 16.004 1.00 94.19 86 ALA A C 1
ATOM 648 O O . ALA A 1 86 ? -12.530 -8.417 14.868 1.00 94.19 86 ALA A O 1
ATOM 649 N N . ALA A 1 87 ? -12.330 -8.051 17.074 1.00 93.25 87 ALA A N 1
ATOM 650 C CA . ALA A 1 87 ? -12.537 -6.608 16.977 1.00 93.25 87 ALA A CA 1
ATOM 651 C C . ALA A 1 87 ? -11.392 -5.918 16.217 1.00 93.25 87 ALA A C 1
ATOM 653 O O . ALA A 1 87 ? -11.645 -5.055 15.380 1.00 93.25 87 ALA A O 1
ATOM 654 N N . VAL A 1 88 ? -10.144 -6.344 16.445 1.00 92.81 88 VAL A N 1
ATOM 655 C CA . VAL A 1 88 ? -8.970 -5.855 15.707 1.00 92.81 88 VAL A CA 1
ATOM 656 C C . VAL A 1 88 ? -9.063 -6.200 14.222 1.00 92.81 88 VAL A C 1
ATOM 658 O O . VAL A 1 88 ? -8.824 -5.333 13.385 1.00 92.81 88 VAL A O 1
ATOM 661 N N . ALA A 1 89 ? -9.434 -7.435 13.875 1.00 91.50 89 ALA A N 1
ATOM 662 C CA . ALA A 1 89 ? -9.588 -7.858 12.485 1.00 91.50 89 ALA A CA 1
ATOM 663 C C . ALA A 1 89 ? -10.682 -7.054 11.767 1.00 91.50 89 ALA A C 1
ATOM 665 O O . ALA A 1 89 ? -10.442 -6.529 10.678 1.00 91.50 89 ALA A O 1
ATOM 666 N N . LYS A 1 90 ? -11.847 -6.879 12.408 1.00 93.06 90 LYS A N 1
ATOM 667 C CA . LYS A 1 90 ? -12.939 -6.049 11.880 1.00 93.06 90 LYS A CA 1
ATOM 668 C C . LYS A 1 90 ? -12.496 -4.600 11.678 1.00 93.06 90 LYS A C 1
ATOM 670 O O . LYS A 1 90 ? -12.732 -4.038 10.613 1.00 93.06 90 LYS A O 1
ATOM 675 N N . TRP A 1 91 ? -11.810 -4.018 12.661 1.00 93.56 91 TRP A N 1
ATOM 676 C CA . TRP A 1 91 ? -11.290 -2.654 12.573 1.00 93.56 91 TRP A CA 1
ATOM 677 C C . TRP A 1 91 ? -10.289 -2.505 11.417 1.00 93.56 91 TRP A C 1
ATOM 679 O O . TRP A 1 91 ? -10.422 -1.601 10.594 1.00 93.56 91 TRP A O 1
ATOM 689 N N . ARG A 1 92 ? -9.332 -3.435 11.279 1.00 91.94 92 ARG A N 1
ATOM 690 C CA . ARG A 1 92 ? -8.346 -3.417 10.183 1.00 91.94 92 ARG A CA 1
ATOM 691 C C . ARG A 1 92 ? -9.026 -3.518 8.819 1.00 91.94 92 ARG A C 1
ATOM 693 O O . ARG A 1 92 ? -8.664 -2.774 7.910 1.00 91.94 92 ARG A O 1
ATOM 700 N N . ARG A 1 93 ? -10.031 -4.392 8.686 1.00 92.31 93 ARG A N 1
ATOM 701 C CA . ARG A 1 93 ? -10.813 -4.552 7.453 1.00 92.31 93 ARG A CA 1
ATOM 702 C C . ARG A 1 93 ? -11.586 -3.279 7.106 1.00 92.31 93 ARG A C 1
ATOM 704 O O . ARG A 1 93 ? -11.469 -2.801 5.981 1.00 92.31 93 ARG A O 1
ATOM 711 N N . GLN A 1 94 ? -12.299 -2.697 8.070 1.00 94.62 94 GLN A N 1
ATOM 712 C CA . GLN A 1 94 ? -13.061 -1.461 7.879 1.00 94.62 94 GLN A CA 1
ATOM 713 C C . GLN A 1 94 ? -12.156 -0.299 7.443 1.00 94.62 94 GLN A C 1
ATOM 715 O O . GLN A 1 94 ? -12.488 0.427 6.509 1.00 94.62 94 GLN A O 1
ATOM 720 N N . HIS A 1 95 ? -10.979 -0.150 8.057 1.00 94.62 95 HIS A N 1
ATOM 721 C CA . H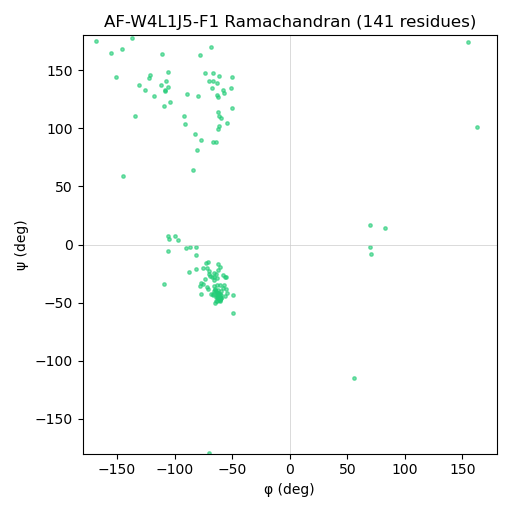IS A 1 95 ? -10.038 0.908 7.692 1.00 94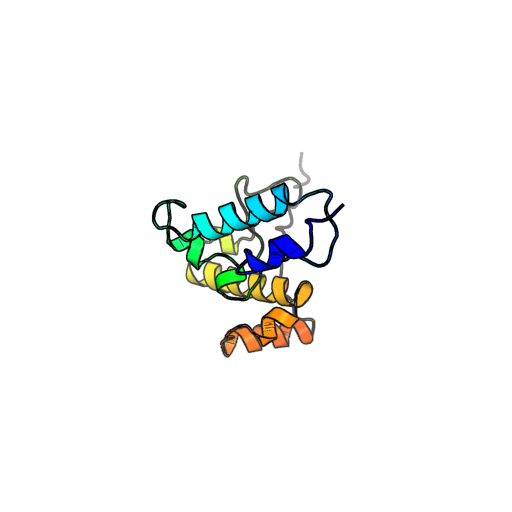.62 95 HIS A CA 1
ATOM 722 C C . HIS A 1 95 ? -9.306 0.666 6.364 1.00 94.62 95 HIS A C 1
ATOM 724 O O . HIS A 1 95 ? -8.975 1.636 5.680 1.00 94.62 95 HIS A O 1
ATOM 730 N N . ALA A 1 96 ? -9.070 -0.588 5.970 1.00 93.00 96 ALA A N 1
ATOM 731 C CA . ALA A 1 96 ? -8.578 -0.922 4.633 1.00 93.00 96 ALA A CA 1
ATOM 732 C C . ALA A 1 96 ? -9.605 -0.538 3.553 1.00 93.00 96 ALA A C 1
ATOM 734 O O . ALA A 1 96 ? -9.262 0.126 2.572 1.00 93.00 96 ALA A O 1
ATOM 735 N N . LEU A 1 97 ? -10.886 -0.867 3.768 1.00 94.69 97 LEU A N 1
ATOM 736 C CA . LEU A 1 97 ? -11.984 -0.459 2.883 1.00 94.69 97 LEU A CA 1
ATOM 737 C C . LEU A 1 97 ? -12.105 1.061 2.802 1.00 94.69 97 LEU A C 1
ATOM 739 O O . LEU A 1 97 ? -12.152 1.596 1.700 1.00 94.69 97 LEU A O 1
ATOM 743 N N . LEU A 1 98 ? -12.090 1.755 3.944 1.00 95.38 98 LEU A N 1
ATOM 744 C CA . LEU A 1 98 ? -12.175 3.215 3.984 1.00 95.38 98 LEU A CA 1
ATOM 745 C C . LEU A 1 98 ? -11.008 3.863 3.230 1.00 95.38 98 LEU A C 1
ATOM 747 O O . LEU A 1 98 ? -11.214 4.756 2.415 1.00 95.38 98 LEU A O 1
ATOM 751 N N . THR A 1 99 ? -9.782 3.388 3.464 1.00 94.19 99 THR A N 1
ATOM 752 C CA . THR A 1 99 ? -8.580 3.911 2.797 1.00 94.19 99 THR A CA 1
ATOM 753 C C . THR A 1 99 ? -8.645 3.685 1.288 1.00 94.19 99 THR A C 1
ATOM 755 O O . THR A 1 99 ? -8.315 4.581 0.510 1.00 94.19 99 THR A O 1
ATOM 758 N N . THR A 1 100 ? -9.108 2.505 0.871 1.00 94.56 100 THR A N 1
ATOM 759 C CA . THR A 1 100 ? -9.312 2.172 -0.543 1.00 94.56 100 THR A CA 1
ATOM 760 C C . THR A 1 100 ? -10.381 3.066 -1.160 1.00 94.56 100 THR A C 1
ATOM 762 O O . THR A 1 100 ? -10.119 3.691 -2.180 1.00 94.56 100 THR A O 1
ATOM 765 N N . TRP A 1 101 ? -11.535 3.213 -0.509 1.00 95.56 101 TRP A N 1
ATOM 766 C CA . TRP A 1 101 ? -12.628 4.082 -0.950 1.00 95.56 101 TRP A CA 1
ATOM 767 C C . TRP A 1 101 ? -12.178 5.539 -1.130 1.00 95.56 101 TRP A C 1
ATOM 769 O O . TRP A 1 101 ? -12.476 6.152 -2.150 1.00 95.56 101 TRP A O 1
ATOM 779 N N . GLN A 1 102 ? -11.397 6.078 -0.189 1.00 95.06 102 GLN A N 1
ATOM 780 C CA . GLN A 1 102 ? -10.926 7.467 -0.243 1.00 95.06 102 GLN A CA 1
ATOM 781 C C . GLN A 1 102 ? -9.855 7.715 -1.310 1.00 95.06 102 GLN A C 1
ATOM 783 O O . GLN A 1 102 ? -9.801 8.806 -1.874 1.00 95.06 102 GLN A O 1
ATOM 788 N N . ARG A 1 103 ? -8.945 6.756 -1.534 1.00 94.69 103 ARG A N 1
ATOM 789 C CA . ARG A 1 103 ? -7.719 6.994 -2.321 1.00 94.69 103 ARG A CA 1
ATOM 790 C C . ARG A 1 103 ? -7.710 6.321 -3.686 1.00 94.69 103 ARG A C 1
ATOM 792 O O . ARG A 1 103 ? -7.080 6.842 -4.599 1.00 94.69 103 ARG A O 1
ATOM 799 N N . ARG A 1 104 ? -8.322 5.144 -3.800 1.00 94.44 104 ARG A N 1
ATOM 800 C CA . ARG A 1 104 ? -8.318 4.280 -4.990 1.00 94.44 104 ARG A CA 1
ATOM 801 C C . ARG A 1 104 ? -9.676 3.559 -5.122 1.00 94.44 104 ARG A C 1
ATOM 803 O O . ARG A 1 104 ? -9.718 2.327 -5.060 1.00 94.44 104 ARG A O 1
ATOM 810 N N . PRO A 1 105 ? -10.801 4.296 -5.229 1.00 94.00 105 PRO A N 1
ATOM 811 C CA . PRO A 1 105 ? -12.149 3.717 -5.219 1.00 94.00 105 PRO A CA 1
ATOM 812 C C . PRO A 1 105 ? -12.382 2.689 -6.333 1.00 94.00 105 PRO A C 1
ATOM 814 O O . PRO A 1 105 ? -13.187 1.776 -6.175 1.00 94.00 105 PRO A O 1
ATOM 817 N N . GLU A 1 106 ? -11.660 2.784 -7.446 1.00 93.12 106 GLU A N 1
ATOM 818 C CA . GLU A 1 106 ? -11.729 1.822 -8.541 1.00 93.12 106 GLU A CA 1
ATOM 819 C C . GLU A 1 106 ? -11.249 0.416 -8.142 1.00 93.12 106 GLU A C 1
ATOM 821 O O . GLU A 1 106 ? -11.730 -0.569 -8.699 1.00 93.12 106 GLU A O 1
ATOM 826 N N . LEU A 1 107 ? -10.381 0.288 -7.129 1.00 92.69 107 LEU A N 1
ATOM 827 C CA . LEU A 1 107 ? -9.964 -1.021 -6.613 1.00 92.69 107 LEU A CA 1
ATOM 828 C C . LEU A 1 107 ? -11.124 -1.777 -5.948 1.00 92.69 107 LEU A C 1
ATOM 830 O O . LEU A 1 107 ? -11.163 -3.004 -6.003 1.00 92.69 107 LEU A O 1
ATOM 834 N N . LEU A 1 108 ? -12.121 -1.071 -5.398 1.00 92.06 108 LEU A N 1
ATOM 835 C CA . LEU A 1 108 ? -13.308 -1.697 -4.801 1.00 92.06 108 LEU A CA 1
ATOM 836 C C . LEU A 1 108 ? -14.171 -2.435 -5.831 1.00 92.06 108 LEU A C 1
ATOM 838 O O . LEU A 1 108 ? -14.899 -3.355 -5.465 1.00 92.06 108 LEU A O 1
ATOM 842 N N . GLN A 1 109 ? -14.096 -2.044 -7.107 1.00 87.44 109 GLN A N 1
ATOM 843 C CA . GLN A 1 109 ? -14.844 -2.692 -8.187 1.00 87.44 109 GLN A CA 1
ATOM 844 C C . GLN A 1 109 ? -14.230 -4.046 -8.562 1.00 87.44 109 GLN A C 1
ATOM 846 O O . GLN A 1 109 ? -14.955 -4.977 -8.903 1.00 87.44 109 GLN A O 1
ATOM 851 N N . ALA A 1 110 ? -12.901 -4.153 -8.480 1.00 85.06 110 ALA A N 1
ATOM 852 C CA . ALA A 1 110 ? -12.157 -5.375 -8.775 1.00 85.06 110 ALA A CA 1
ATOM 853 C C . ALA A 1 110 ? -12.020 -6.303 -7.553 1.00 85.06 110 ALA A C 1
ATOM 855 O O . ALA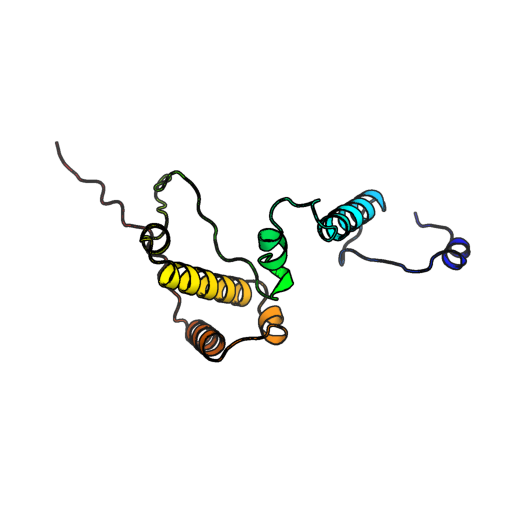 A 1 110 ? -11.825 -7.509 -7.707 1.00 85.06 110 ALA A O 1
ATOM 856 N N . ALA A 1 111 ? -12.116 -5.759 -6.337 1.00 86.88 111 ALA A N 1
ATOM 857 C CA . ALA A 1 111 ? -11.984 -6.525 -5.107 1.00 86.88 111 ALA A CA 1
ATOM 858 C C . ALA A 1 111 ? -13.173 -7.475 -4.872 1.00 86.88 111 ALA A C 1
ATOM 860 O O . ALA A 1 111 ? -14.344 -7.134 -5.057 1.00 86.88 111 ALA A O 1
ATOM 861 N N . SER A 1 112 ? -12.879 -8.675 -4.365 1.00 85.75 112 SER A N 1
ATOM 862 C CA . SER A 1 112 ? -13.904 -9.612 -3.891 1.00 85.75 112 SER A CA 1
ATOM 863 C C . SER A 1 112 ? -14.427 -9.176 -2.518 1.00 85.75 112 SER A C 1
ATOM 865 O O . SER A 1 112 ? -13.874 -9.541 -1.481 1.00 85.75 112 SER A O 1
ATOM 867 N N . LEU A 1 113 ? -15.478 -8.352 -2.519 1.00 90.62 113 LEU A N 1
ATOM 868 C CA . LEU A 1 113 ? -16.114 -7.823 -1.309 1.00 90.62 113 LEU A CA 1
ATOM 869 C C . LEU A 1 113 ? -17.233 -8.738 -0.800 1.00 90.62 113 LEU A C 1
ATOM 871 O O . LEU A 1 113 ? -18.152 -9.084 -1.553 1.00 90.62 113 LEU A O 1
ATOM 875 N N . SER A 1 114 ? -17.187 -9.068 0.493 1.00 92.81 114 SER A N 1
ATOM 876 C CA . SER A 1 114 ? -18.277 -9.752 1.195 1.00 92.81 114 SER A CA 1
ATOM 877 C C . SER A 1 114 ? -19.511 -8.851 1.345 1.00 92.81 114 SER A C 1
ATOM 879 O O . SER A 1 114 ? -19.465 -7.646 1.089 1.00 92.81 114 SER A O 1
ATOM 881 N N . VAL A 1 115 ? -20.633 -9.428 1.786 1.00 94.69 115 VAL A N 1
ATOM 882 C CA . VAL A 1 115 ? -21.854 -8.659 2.087 1.00 94.69 115 VAL A CA 1
ATOM 883 C C . VAL A 1 115 ? -21.589 -7.612 3.174 1.00 94.69 115 VAL A C 1
ATOM 885 O O . VAL A 1 115 ? -22.049 -6.479 3.053 1.00 94.69 115 VAL A O 1
ATOM 888 N N . GLU A 1 116 ? -20.800 -7.962 4.193 1.00 94.50 116 GLU A N 1
ATOM 889 C CA . GLU A 1 116 ? -20.417 -7.044 5.270 1.00 94.50 116 GLU A CA 1
ATOM 890 C C . GLU A 1 116 ? -19.525 -5.907 4.760 1.00 94.50 116 GLU A C 1
ATOM 892 O O . GLU A 1 116 ? -19.761 -4.750 5.099 1.00 94.50 116 GLU A O 1
ATOM 897 N N . ASP A 1 117 ? -18.553 -6.205 3.890 1.00 95.00 117 ASP A N 1
ATOM 898 C CA . ASP A 1 117 ? -17.688 -5.175 3.301 1.00 95.00 117 ASP A CA 1
ATOM 899 C C . ASP A 1 117 ? -18.500 -4.167 2.480 1.00 95.00 117 ASP A C 1
ATOM 901 O O . ASP A 1 117 ? -18.277 -2.961 2.566 1.00 95.00 117 ASP A O 1
ATOM 905 N N . ARG A 1 118 ? -19.470 -4.653 1.695 1.00 95.19 118 ARG A N 1
ATOM 906 C CA . ARG A 1 118 ? -20.358 -3.794 0.898 1.00 95.19 118 ARG A CA 1
ATOM 907 C C . ARG A 1 118 ? -21.239 -2.921 1.780 1.00 95.19 118 ARG A C 1
ATOM 909 O O . ARG A 1 118 ? -21.440 -1.758 1.454 1.00 95.19 118 ARG A O 1
ATOM 916 N N . ALA A 1 119 ? -21.735 -3.458 2.894 1.00 95.50 119 ALA A N 1
ATOM 917 C CA . ALA A 1 119 ? -22.485 -2.668 3.862 1.00 95.50 119 ALA A CA 1
ATOM 918 C C . ALA A 1 119 ? -21.627 -1.522 4.426 1.00 95.50 119 ALA A C 1
ATOM 920 O O . ALA A 1 119 ? -22.081 -0.383 4.413 1.00 95.50 119 ALA A O 1
ATOM 921 N N . MET A 1 120 ? -20.372 -1.793 4.807 1.00 95.50 120 MET A N 1
ATOM 922 C CA . MET A 1 120 ? -19.444 -0.756 5.284 1.00 95.50 120 MET A CA 1
ATOM 923 C C . MET A 1 120 ? -19.147 0.301 4.213 1.00 95.50 120 MET A C 1
ATOM 925 O O . MET A 1 120 ? -19.127 1.489 4.508 1.00 95.50 120 MET A O 1
ATOM 929 N N . VAL A 1 121 ? -18.940 -0.101 2.955 1.00 95.31 121 VAL A N 1
ATOM 930 C CA . VAL A 1 121 ? -18.718 0.863 1.862 1.00 95.31 121 VAL A CA 1
ATOM 931 C C . VAL A 1 121 ? -19.947 1.757 1.656 1.00 95.31 121 VAL A C 1
ATOM 933 O O . VAL A 1 121 ? -19.795 2.970 1.534 1.00 95.31 121 VAL A O 1
ATOM 936 N N . ASN A 1 122 ? -21.158 1.193 1.705 1.00 95.56 122 ASN A N 1
ATOM 937 C CA . ASN A 1 122 ? -22.397 1.969 1.611 1.00 95.56 122 ASN A CA 1
ATOM 938 C C . ASN A 1 122 ? -22.564 2.948 2.791 1.00 95.56 122 ASN A C 1
ATOM 940 O O . ASN A 1 122 ? -23.099 4.039 2.610 1.00 95.56 122 ASN A O 1
ATOM 944 N N . GLU A 1 123 ? -22.118 2.585 3.999 1.00 95.50 123 GLU A N 1
ATOM 945 C CA . GLU A 1 123 ? -22.068 3.506 5.147 1.00 95.50 123 GLU A CA 1
ATOM 946 C C . GLU A 1 123 ? -21.171 4.716 4.830 1.00 95.50 123 GLU A C 1
ATOM 948 O O . GLU A 1 123 ? -21.600 5.861 4.999 1.00 95.50 123 GLU A O 1
ATOM 953 N N . PHE A 1 124 ? -19.983 4.488 4.257 1.00 95.31 124 PHE A N 1
ATOM 954 C CA . PHE A 1 124 ? -19.056 5.567 3.887 1.00 95.31 124 PHE A CA 1
ATOM 955 C C . PHE A 1 124 ? -19.649 6.507 2.829 1.00 95.31 124 PHE A C 1
ATOM 957 O O . PHE A 1 124 ? -19.500 7.724 2.935 1.00 95.31 124 PHE A O 1
ATOM 964 N N . GLU A 1 125 ? -20.371 5.968 1.843 1.00 92.94 125 GLU A N 1
ATOM 965 C CA . GLU A 1 125 ? -21.071 6.757 0.818 1.00 92.94 125 GLU A CA 1
ATOM 966 C C . GLU A 1 125 ? -22.178 7.646 1.403 1.00 92.94 125 GLU A C 1
ATOM 968 O O . GLU A 1 125 ? -22.449 8.727 0.877 1.00 92.94 125 GLU A O 1
ATOM 973 N N . ARG A 1 126 ? -22.784 7.235 2.525 1.00 95.38 126 ARG A N 1
ATOM 974 C CA . ARG A 1 126 ? -23.747 8.046 3.290 1.00 95.38 126 ARG A CA 1
ATOM 975 C C . ARG A 1 126 ? -23.079 9.056 4.231 1.00 95.38 126 ARG A C 1
ATOM 977 O O . ARG A 1 126 ? -23.783 9.822 4.885 1.00 95.38 126 ARG A O 1
ATOM 984 N N . GLY A 1 127 ? -21.747 9.083 4.297 1.00 92.75 127 GLY A N 1
ATOM 985 C CA . GLY A 1 127 ? -20.981 9.950 5.196 1.00 92.75 127 GLY A CA 1
ATOM 986 C C . GLY A 1 127 ? -20.829 9.404 6.619 1.00 92.75 127 GLY A C 1
ATOM 987 O O . GLY A 1 127 ? -20.440 10.148 7.518 1.00 92.75 127 GLY A O 1
ATOM 988 N N . GLU A 1 128 ? -21.133 8.124 6.842 1.00 91.44 128 GLU A N 1
ATOM 989 C CA . GLU A 1 128 ? -20.959 7.449 8.128 1.00 91.44 128 GLU A CA 1
ATOM 990 C C . GLU A 1 128 ? -19.564 6.820 8.170 1.00 91.44 128 GLU A C 1
ATOM 992 O O . GLU A 1 128 ? -19.311 5.794 7.547 1.00 91.44 128 GLU A O 1
ATOM 997 N N . PHE A 1 129 ? -18.634 7.442 8.894 1.00 89.06 129 PHE A N 1
ATOM 998 C CA . PHE A 1 129 ? -17.250 6.969 8.981 1.00 89.06 129 PHE A CA 1
ATOM 999 C C . PHE A 1 129 ? -16.964 6.315 10.337 1.00 89.06 129 PHE A C 1
ATOM 1001 O O . PHE A 1 129 ? -17.516 6.748 11.352 1.00 89.06 129 PHE A O 1
ATOM 1008 N N . PRO A 1 130 ? -16.074 5.305 10.398 1.00 83.00 130 PRO A N 1
ATOM 1009 C CA . PRO A 1 130 ? -15.625 4.757 11.670 1.00 83.00 130 PRO A CA 1
ATOM 1010 C C . PRO A 1 130 ? -14.987 5.853 12.525 1.00 83.00 130 PRO A C 1
ATOM 1012 O O . PRO A 1 130 ? -14.137 6.610 12.050 1.00 83.00 130 PRO A O 1
ATOM 1015 N N . GLU A 1 131 ? -15.377 5.924 13.799 1.00 70.69 131 GLU A N 1
ATOM 1016 C CA . GLU A 1 131 ? -14.771 6.861 14.741 1.00 70.69 131 GLU A CA 1
ATOM 1017 C C . GLU A 1 131 ? -13.281 6.541 14.908 1.00 70.69 131 GLU A C 1
ATOM 1019 O O . GLU A 1 131 ? -12.895 5.523 15.488 1.00 70.69 131 GLU A O 1
ATOM 1024 N N . VAL A 1 132 ? -12.420 7.458 14.469 1.00 60.09 132 VAL A N 1
ATOM 1025 C CA . VAL A 1 132 ? -11.033 7.500 14.928 1.00 60.09 132 VAL A CA 1
ATOM 1026 C C . VAL A 1 132 ? -11.065 8.196 16.282 1.00 60.09 132 VAL A C 1
ATOM 1028 O O . VAL A 1 132 ? -10.849 9.402 16.371 1.00 60.09 132 VAL A O 1
ATOM 1031 N N . ARG A 1 133 ? -11.404 7.469 17.353 1.00 51.53 133 ARG A N 1
ATOM 1032 C CA . ARG A 1 133 ? -11.231 8.010 18.706 1.00 51.53 133 ARG A CA 1
ATOM 1033 C C . ARG A 1 133 ? -9.737 8.173 18.967 1.00 51.53 133 ARG A C 1
ATOM 1035 O O . ARG A 1 133 ? -9.082 7.268 19.474 1.00 51.53 133 ARG A O 1
ATOM 1042 N N . ALA A 1 134 ? -9.195 9.333 18.604 1.00 45.03 134 ALA A N 1
ATOM 1043 C CA . ALA A 1 134 ? -8.013 9.858 19.256 1.00 45.03 134 ALA A CA 1
ATOM 1044 C C . ALA A 1 134 ? -8.416 10.059 20.718 1.00 45.03 134 ALA A C 1
ATOM 1046 O O . ALA A 1 134 ? -9.304 10.862 21.007 1.00 45.03 134 ALA A O 1
ATOM 1047 N N . GLY A 1 135 ? -7.859 9.249 21.620 1.00 43.97 135 GLY A N 1
ATOM 1048 C CA . GLY A 1 135 ? -8.105 9.394 23.048 1.00 43.97 135 GLY A CA 1
ATOM 1049 C C . GLY A 1 135 ? -7.867 10.848 23.436 1.00 43.97 135 GLY A C 1
ATOM 1050 O O . GLY A 1 135 ? -6.773 11.371 23.240 1.00 43.97 135 GLY A O 1
ATOM 1051 N N . SER A 1 136 ? -8.906 11.525 23.921 1.00 39.69 136 SER A N 1
ATOM 1052 C CA . SER A 1 136 ? -8.785 12.874 24.450 1.00 39.69 136 SER A CA 1
ATOM 1053 C C . SER A 1 136 ? -7.858 12.809 25.658 1.00 39.69 136 SER A C 1
ATOM 1055 O O . SER A 1 136 ? -8.283 12.423 26.748 1.00 39.69 136 SER A O 1
ATOM 1057 N N . GLY A 1 137 ? -6.588 13.159 25.467 1.00 41.94 137 GLY A N 1
ATOM 1058 C CA . GLY A 1 137 ? -5.680 13.455 26.560 1.00 41.94 137 GLY A CA 1
ATOM 1059 C C . GLY A 1 137 ? -6.198 14.694 27.275 1.00 41.94 137 GLY A C 1
ATOM 1060 O O . GLY A 1 137 ? -5.843 15.818 26.927 1.00 41.94 137 GLY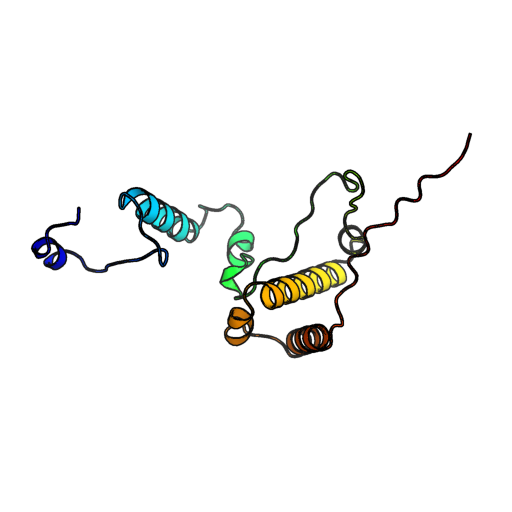 A O 1
ATOM 1061 N N . THR A 1 138 ? -7.083 14.510 28.252 1.00 36.97 138 THR A N 1
ATOM 1062 C CA . THR A 1 138 ? -7.376 15.548 29.231 1.00 36.97 138 THR A CA 1
ATOM 1063 C C . THR A 1 138 ? -6.071 15.824 29.965 1.00 36.97 138 THR A C 1
ATOM 1065 O O . THR A 1 138 ? -5.664 15.042 30.824 1.00 36.97 138 THR A O 1
ATOM 1068 N N . LYS A 1 139 ? -5.397 16.925 29.612 1.00 42.88 139 LYS A N 1
ATOM 1069 C CA . LYS A 1 139 ? -4.440 17.571 30.509 1.00 42.88 139 LYS A CA 1
ATOM 1070 C C . LYS A 1 139 ? -5.201 17.852 31.801 1.00 42.88 139 LYS A C 1
ATOM 1072 O O . LYS A 1 139 ? -6.063 18.725 31.830 1.00 42.88 139 LYS A O 1
ATOM 1077 N N . GLY A 1 140 ? -4.927 17.044 32.820 1.00 36.59 140 GLY A N 1
ATOM 1078 C CA . GLY A 1 140 ? -5.308 17.340 34.187 1.00 36.59 140 GLY A CA 1
ATOM 1079 C C . GLY A 1 140 ? -4.649 18.653 34.571 1.00 36.59 140 GLY A C 1
ATOM 1080 O O . GLY A 1 140 ? -3.430 18.734 34.691 1.00 36.59 140 GLY A O 1
ATOM 1081 N N . ASP A 1 141 ? -5.479 19.677 34.679 1.00 44.47 141 ASP A N 1
ATOM 1082 C CA . ASP A 1 141 ? -5.211 20.864 35.469 1.00 44.47 141 ASP A CA 1
ATOM 1083 C C . ASP A 1 141 ? -5.073 20.404 36.931 1.00 44.47 141 ASP A C 1
ATOM 1085 O O . ASP A 1 141 ? -5.938 19.674 37.427 1.00 44.47 141 ASP A O 1
ATOM 1089 N N . GLY A 1 142 ? -3.983 20.760 37.614 1.00 38.62 142 GLY A N 1
ATOM 1090 C CA . GLY A 1 142 ? -3.852 20.453 39.038 1.00 38.62 142 GLY A CA 1
ATOM 1091 C C . GLY A 1 142 ? -2.443 20.527 39.619 1.00 38.62 142 GLY A C 1
ATOM 1092 O O . GLY A 1 142 ? -1.707 19.544 39.552 1.00 38.62 142 GLY A O 1
ATOM 1093 N N . GLY A 1 143 ? -2.160 21.639 40.310 1.00 34.41 143 GLY A N 1
ATOM 1094 C CA . GLY A 1 143 ? -1.260 21.692 41.474 1.00 34.41 143 GLY A CA 1
ATOM 1095 C C . GLY A 1 143 ? -0.043 22.581 41.329 1.00 34.41 143 GLY A C 1
ATOM 1096 O O . GLY A 1 143 ? 1.032 22.019 41.035 1.00 34.41 143 GLY A O 1
#

Solvent-accessible surface area (backbone atoms only — not comparable to full-atom values): 9164 Å² total; per-residue (Å²): 140,79,80,64,76,77,56,53,82,78,51,94,76,88,86,80,95,61,100,73,89,72,98,62,65,64,64,60,50,50,53,51,49,55,63,54,50,57,72,40,86,73,67,46,81,58,67,64,62,63,67,67,32,31,75,74,64,41,37,42,66,37,92,84,85,68,88,63,61,64,52,93,86,44,38,64,48,63,58,80,70,63,80,42,64,67,59,34,51,51,50,48,51,53,37,11,51,51,45,18,55,77,75,44,48,72,38,63,75,75,26,90,68,51,75,67,52,49,51,53,52,54,35,45,77,73,70,53,68,84,81,80,61,53,58,80,76,74,77,78,81,83,136